Protein AF-A0A0C3D3W7-F1 (afdb_monomer_lite)

Organism: NCBI:txid1036808

Radius of gyration: 17.03 Å; chains: 1; bounding box: 57×28×37 Å

pLDDT: mean 84.12, std 14.68, range [43.72, 96.88]

Secondary structure (DSSP, 8-state):
-GGGT---SSPEEEEE--HHHHHHHT-GGG--S---EEEEE--GGG-GGGGGTS---HHHHHHHHHHTT-S------

Structure (mmCIF, N/CA/C/O backbone):
data_AF-A0A0C3D3W7-F1
#
_entry.id   AF-A0A0C3D3W7-F1
#
loop_
_atom_site.group_PDB
_atom_site.id
_atom_site.type_symbol
_atom_site.label_atom_id
_atom_site.label_alt_id
_atom_site.label_comp_id
_atom_site.label_asym_id
_atom_site.label_entity_id
_atom_site.label_seq_id
_atom_site.pdbx_PDB_ins_code
_atom_site.Cartn_x
_atom_site.Cartn_y
_atom_site.Cartn_z
_atom_site.occupancy
_atom_site.B_iso_or_equiv
_atom_site.auth_seq_id
_atom_site.auth_comp_id
_atom_site.auth_asym_id
_atom_site.auth_atom_id
_atom_site.pdbx_PDB_model_num
ATOM 1 N N . MET A 1 1 ? 8.103 -15.317 -18.328 1.00 54.97 1 MET A N 1
ATOM 2 C CA . MET A 1 1 ? 6.668 -15.669 -18.519 1.00 54.97 1 MET A CA 1
ATOM 3 C C . MET A 1 1 ? 6.311 -16.380 -19.839 1.00 54.97 1 MET A C 1
ATOM 5 O O . MET A 1 1 ? 5.153 -16.733 -20.018 1.00 54.97 1 MET A O 1
ATOM 9 N N . HIS A 1 2 ? 7.266 -16.698 -20.725 1.00 52.19 2 HIS A N 1
ATOM 10 C CA . HIS A 1 2 ? 6.995 -17.536 -21.910 1.00 52.19 2 HIS A CA 1
ATOM 11 C C . HIS A 1 2 ? 6.675 -19.011 -21.584 1.00 52.19 2 HIS A C 1
ATOM 13 O O . HIS A 1 2 ? 6.037 -19.676 -22.392 1.00 52.19 2 HIS A O 1
ATOM 19 N N . GLU A 1 3 ? 7.058 -19.515 -20.402 1.00 65.00 3 GLU A N 1
ATOM 20 C CA . GLU A 1 3 ? 6.807 -20.908 -19.984 1.00 65.00 3 GLU A CA 1
ATOM 21 C C . GLU A 1 3 ? 5.323 -21.277 -19.872 1.00 65.00 3 GLU A C 1
ATOM 23 O O . GLU A 1 3 ? 4.975 -22.436 -20.071 1.00 65.00 3 GLU A O 1
ATOM 28 N N . LEU A 1 4 ? 4.440 -20.314 -19.582 1.00 74.50 4 LEU A N 1
A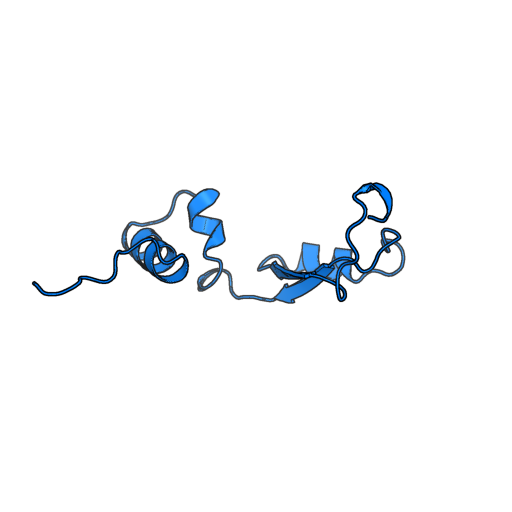TOM 29 C CA . LEU A 1 4 ? 3.004 -20.581 -19.441 1.00 74.50 4 LEU A CA 1
ATOM 30 C C . LEU A 1 4 ? 2.239 -20.428 -20.772 1.00 74.50 4 LEU A C 1
ATOM 32 O O . LEU A 1 4 ? 1.028 -20.615 -20.812 1.00 74.50 4 LEU A O 1
ATOM 36 N N . GLY A 1 5 ? 2.926 -20.069 -21.866 1.00 79.50 5 GLY A N 1
ATOM 37 C CA . GLY A 1 5 ? 2.306 -19.844 -23.178 1.00 79.50 5 GLY A CA 1
ATOM 38 C C . GLY A 1 5 ? 1.409 -18.601 -23.255 1.00 79.50 5 GLY A C 1
ATOM 39 O O . GLY A 1 5 ? 0.661 -18.449 -24.218 1.00 79.50 5 GLY A O 1
ATOM 40 N N . ILE A 1 6 ? 1.473 -17.710 -22.259 1.00 75.81 6 ILE A N 1
ATOM 41 C CA . ILE A 1 6 ? 0.640 -16.505 -22.173 1.00 75.81 6 ILE A CA 1
ATOM 42 C C . ILE A 1 6 ? 1.511 -15.273 -22.413 1.00 75.81 6 ILE A C 1
ATOM 44 O O . ILE A 1 6 ? 2.497 -15.052 -21.710 1.00 75.81 6 ILE A O 1
ATOM 48 N N . SER A 1 7 ? 1.136 -14.454 -23.394 1.00 72.62 7 SER A N 1
ATOM 49 C CA . SER A 1 7 ? 1.735 -13.135 -23.596 1.00 72.62 7 SER A CA 1
ATOM 50 C C . SER A 1 7 ? 0.961 -12.109 -22.774 1.00 72.62 7 SER A C 1
ATOM 52 O O . SER A 1 7 ? -0.250 -11.961 -22.949 1.00 72.62 7 SER A O 1
ATOM 54 N N . LEU A 1 8 ? 1.641 -11.418 -21.856 1.00 70.56 8 LEU A N 1
ATOM 55 C CA . LEU A 1 8 ? 1.049 -10.278 -21.163 1.00 70.56 8 LEU A CA 1
ATOM 56 C C . LEU A 1 8 ? 1.189 -9.015 -22.026 1.00 70.56 8 LEU A C 1
ATOM 58 O O . LEU A 1 8 ? 2.244 -8.807 -22.625 1.00 70.56 8 LEU A O 1
ATOM 62 N N . PRO A 1 9 ? 0.170 -8.136 -22.051 1.00 78.62 9 PRO A N 1
ATOM 63 C CA . PRO A 1 9 ? 0.179 -6.914 -22.860 1.00 78.62 9 PRO A CA 1
ATOM 64 C C . PRO A 1 9 ? 1.181 -5.850 -22.371 1.00 78.62 9 PRO A C 1
ATOM 66 O O . PRO A 1 9 ? 1.319 -4.808 -23.007 1.00 78.62 9 PRO A O 1
ATOM 69 N N . GLY A 1 10 ? 1.868 -6.085 -21.249 1.00 80.19 10 GLY A N 1
ATOM 70 C CA . GLY A 1 10 ? 2.841 -5.171 -20.658 1.00 80.19 10 GLY A CA 1
ATOM 71 C C . GLY A 1 10 ? 2.957 -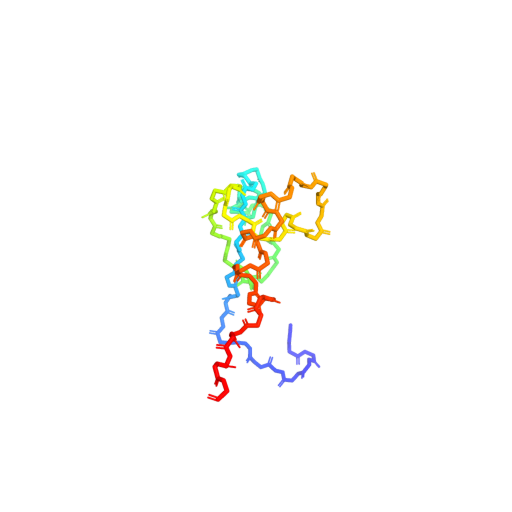5.334 -19.137 1.00 80.19 10 GLY A C 1
ATOM 72 O O . GLY A 1 10 ? 2.432 -6.307 -18.583 1.00 80.19 10 GLY A O 1
ATOM 73 N N . PRO A 1 11 ? 3.633 -4.390 -18.453 1.00 84.31 11 PRO A N 1
ATOM 74 C CA . PRO A 1 11 ? 3.712 -4.368 -16.998 1.00 84.31 11 PRO A CA 1
ATOM 75 C C . PRO A 1 11 ? 2.329 -4.324 -16.351 1.00 84.31 11 PRO A C 1
ATOM 77 O O . PRO A 1 11 ? 1.467 -3.538 -16.743 1.00 84.31 11 PRO A O 1
ATOM 80 N N . SER A 1 12 ? 2.145 -5.101 -15.290 1.00 86.44 12 SER A N 1
ATOM 81 C CA . SER A 1 12 ? 0.977 -4.994 -14.418 1.00 86.44 12 SER A CA 1
ATOM 82 C C . SER A 1 12 ? 1.122 -3.804 -13.469 1.00 86.44 12 SER A C 1
ATOM 84 O O . SER A 1 12 ? 2.168 -3.616 -12.849 1.00 86.44 12 SER A O 1
ATOM 86 N N . THR A 1 13 ? 0.072 -3.003 -13.307 1.00 90.75 13 THR A N 1
ATOM 87 C 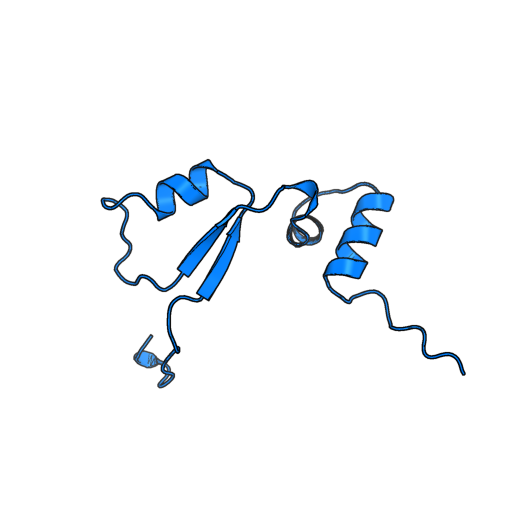CA . THR A 1 13 ? 0.056 -1.930 -12.303 1.00 90.75 13 THR A CA 1
ATOM 88 C C . THR A 1 13 ? 0.029 -2.518 -10.895 1.00 90.75 13 THR A C 1
ATOM 90 O O . THR A 1 13 ? -0.816 -3.358 -10.590 1.00 90.75 13 THR A O 1
ATOM 93 N N . LEU A 1 14 ? 0.918 -2.044 -10.022 1.00 92.06 14 LEU A N 1
ATOM 94 C CA . LEU A 1 14 ? 0.970 -2.427 -8.613 1.00 92.06 14 LEU A CA 1
ATOM 95 C C . LEU A 1 14 ? 0.803 -1.189 -7.729 1.00 92.06 14 LEU A C 1
ATOM 97 O O . LEU A 1 14 ? 1.637 -0.288 -7.756 1.00 92.06 14 LEU A O 1
ATOM 101 N N . PHE A 1 15 ? -0.259 -1.144 -6.929 1.00 95.00 15 PHE A N 1
ATOM 102 C CA . PHE A 1 15 ? -0.512 -0.042 -6.004 1.00 95.00 15 PHE A CA 1
ATOM 103 C C . PHE A 1 15 ? 0.203 -0.2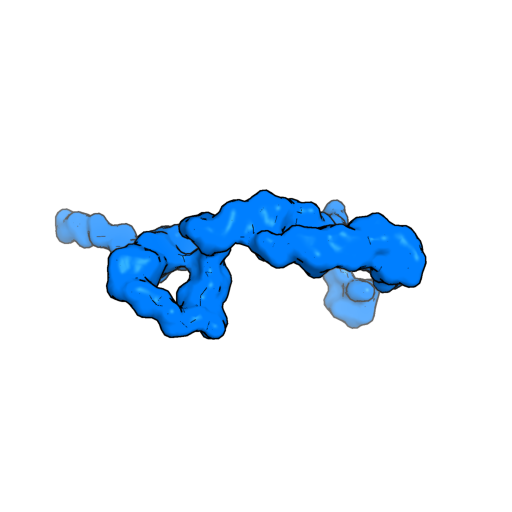60 -4.668 1.00 95.00 15 PHE A C 1
ATOM 105 O O . PHE A 1 15 ? 0.007 -1.284 -4.011 1.00 95.00 15 PHE A O 1
ATOM 112 N N . LEU A 1 16 ? 1.022 0.708 -4.260 1.00 95.00 16 LEU A N 1
ATOM 113 C CA . LEU A 1 16 ? 1.858 0.644 -3.062 1.00 95.00 16 LEU A CA 1
ATOM 114 C C . LEU A 1 16 ? 1.712 1.928 -2.247 1.00 95.00 16 LEU A C 1
ATOM 116 O O . LEU A 1 16 ? 1.779 3.019 -2.797 1.00 95.00 16 LEU A O 1
ATOM 120 N N . ASP A 1 17 ? 1.592 1.818 -0.930 1.00 95.06 17 ASP A N 1
ATOM 121 C CA . ASP A 1 17 ? 1.694 2.960 -0.012 1.00 95.06 17 ASP A CA 1
ATOM 122 C C . ASP A 1 17 ? 3.097 3.082 0.608 1.00 95.06 17 ASP A C 1
ATOM 124 O O . ASP A 1 17 ? 3.467 4.122 1.155 1.00 95.06 17 ASP A O 1
ATOM 128 N N . ASN A 1 18 ? 3.919 2.036 0.473 1.00 94.81 18 ASN A N 1
ATOM 129 C CA . ASN A 1 18 ? 5.289 2.026 0.953 1.00 94.81 18 ASN A CA 1
ATOM 130 C C . ASN A 1 18 ? 6.245 2.714 -0.034 1.00 94.81 18 ASN A C 1
ATOM 132 O O . ASN A 1 18 ? 6.703 2.131 -1.022 1.00 94.81 18 ASN A O 1
ATOM 136 N N . GLN A 1 19 ? 6.622 3.945 0.303 1.00 93.62 19 GLN A N 1
ATOM 137 C CA . GLN A 1 19 ? 7.522 4.754 -0.508 1.00 93.62 19 GLN A CA 1
ATOM 138 C C . GLN A 1 19 ? 8.923 4.142 -0.670 1.00 93.62 19 GLN A C 1
ATOM 140 O O . GLN A 1 19 ? 9.524 4.305 -1.733 1.00 93.62 19 GLN A O 1
ATOM 145 N N . SER A 1 20 ? 9.441 3.418 0.333 1.00 93.94 20 SER A N 1
ATOM 146 C CA . SER A 1 20 ? 10.760 2.782 0.218 1.00 93.94 20 SER A CA 1
ATOM 147 C C . SER A 1 20 ? 10.731 1.628 -0.783 1.00 93.94 20 SER A C 1
ATOM 149 O O . SER A 1 20 ? 11.624 1.534 -1.621 1.00 93.94 20 SER A O 1
ATOM 151 N N . ALA A 1 21 ? 9.666 0.822 -0.786 1.00 91.38 21 ALA A N 1
ATOM 152 C CA . ALA A 1 21 ? 9.473 -0.245 -1.767 1.00 91.38 21 ALA A CA 1
ATOM 153 C C . ALA A 1 21 ? 9.362 0.303 -3.200 1.00 91.38 21 ALA A C 1
ATOM 155 O O . ALA A 1 21 ? 9.969 -0.248 -4.117 1.00 91.38 21 ALA A O 1
ATOM 156 N N . ILE A 1 22 ? 8.658 1.426 -3.393 1.00 91.50 22 ILE A N 1
ATOM 157 C CA . ILE A 1 22 ? 8.582 2.108 -4.696 1.00 91.50 22 ILE A CA 1
ATOM 158 C C . ILE A 1 22 ? 9.969 2.581 -5.147 1.00 91.50 22 ILE A C 1
ATOM 160 O O . ILE A 1 22 ? 10.335 2.383 -6.305 1.00 91.50 22 ILE A O 1
ATOM 164 N N . SER A 1 23 ? 10.741 3.208 -4.256 1.00 89.88 23 SER A N 1
ATOM 165 C CA . SER A 1 23 ? 12.095 3.678 -4.575 1.00 89.88 23 SER A CA 1
ATOM 166 C C . SER A 1 23 ? 13.030 2.524 -4.928 1.00 89.88 23 SER A C 1
ATOM 168 O O . SER A 1 23 ? 13.781 2.625 -5.894 1.00 89.88 23 SER A O 1
ATOM 170 N N . MET A 1 24 ? 12.941 1.409 -4.198 1.00 89.31 24 MET A N 1
ATOM 171 C CA . MET A 1 24 ? 13.705 0.195 -4.493 1.00 89.31 24 MET A CA 1
ATOM 172 C C . MET A 1 24 ? 13.339 -0.390 -5.858 1.00 89.31 24 MET A C 1
ATOM 174 O O . MET A 1 24 ? 14.232 -0.711 -6.633 1.00 89.31 24 MET A O 1
ATOM 178 N N . ALA A 1 25 ? 12.047 -0.459 -6.192 1.00 85.75 25 ALA A N 1
ATOM 179 C CA . ALA A 1 25 ? 11.579 -0.957 -7.487 1.00 85.75 25 ALA A CA 1
ATOM 180 C C . ALA A 1 25 ? 12.005 -0.073 -8.675 1.00 85.75 25 ALA A C 1
ATOM 182 O O . ALA A 1 25 ? 12.098 -0.555 -9.799 1.00 85.75 25 ALA A O 1
ATOM 183 N N . LYS A 1 26 ? 12.256 1.220 -8.435 1.00 84.25 26 LYS A N 1
ATOM 184 C CA . LYS A 1 26 ? 12.747 2.174 -9.443 1.00 84.25 26 LYS A CA 1
ATOM 185 C C . LYS A 1 26 ? 14.273 2.262 -9.508 1.00 84.25 26 LYS A C 1
ATOM 187 O O . LYS A 1 26 ? 14.789 2.964 -10.375 1.00 84.25 26 LYS A O 1
ATOM 192 N N . ASN A 1 27 ? 14.994 1.611 -8.594 1.00 85.50 27 ASN A N 1
ATOM 193 C CA . ASN A 1 27 ? 16.448 1.642 -8.595 1.00 85.50 27 ASN A CA 1
ATOM 194 C C . ASN A 1 27 ? 16.979 0.772 -9.752 1.00 85.50 27 ASN A C 1
ATOM 196 O O . ASN A 1 27 ? 16.723 -0.434 -9.759 1.00 85.50 27 ASN A O 1
ATOM 200 N N . PRO A 1 28 ? 17.747 1.342 -10.700 1.00 79.50 28 PRO A N 1
ATOM 201 C CA . PRO A 1 28 ? 18.262 0.602 -11.846 1.00 79.50 28 PRO A CA 1
ATOM 202 C C . PRO A 1 28 ? 19.215 -0.541 -11.476 1.00 79.50 28 PRO A C 1
ATOM 204 O O . PRO A 1 28 ? 19.305 -1.509 -12.228 1.00 79.50 28 PRO A O 1
ATOM 207 N N . GLU A 1 29 ? 19.891 -0.481 -10.323 1.00 82.94 29 GLU A N 1
ATOM 208 C CA . GLU A 1 29 ? 20.737 -1.586 -9.841 1.00 82.94 29 GLU A CA 1
ATOM 209 C C . GLU A 1 29 ? 19.924 -2.778 -9.322 1.00 82.94 29 GLU A C 1
ATOM 211 O O . GLU A 1 29 ? 20.420 -3.901 -9.245 1.00 82.94 29 GLU A O 1
ATOM 216 N N . HIS A 1 30 ? 18.650 -2.546 -9.005 1.00 70.94 30 HIS A N 1
ATOM 217 C CA . HIS A 1 30 ? 17.692 -3.567 -8.597 1.00 70.94 30 HIS A CA 1
ATOM 218 C C . HIS A 1 30 ? 16.684 -3.882 -9.707 1.00 70.94 30 HIS A C 1
ATOM 220 O O . HIS A 1 30 ? 15.619 -4.427 -9.415 1.00 70.94 30 HIS A O 1
ATOM 226 N N . HIS A 1 31 ? 17.010 -3.577 -10.972 1.00 64.62 31 HIS A N 1
ATOM 227 C CA . HIS A 1 31 ? 16.250 -4.040 -12.132 1.00 64.62 31 HIS A CA 1
ATOM 228 C C . HIS A 1 31 ? 16.265 -5.576 -12.194 1.00 64.62 31 HIS A C 1
ATOM 230 O O . HIS A 1 31 ? 17.076 -6.198 -12.881 1.00 64.62 31 HIS A O 1
ATOM 236 N N . VAL A 1 32 ? 15.339 -6.203 -11.471 1.00 57.59 32 VAL A N 1
ATOM 237 C CA . VAL A 1 32 ? 14.934 -7.584 -11.724 1.00 57.59 32 VAL A CA 1
ATOM 238 C C . VAL A 1 32 ? 14.464 -7.627 -13.182 1.00 57.59 32 VAL A C 1
ATOM 240 O O . VAL A 1 32 ? 13.692 -6.772 -13.605 1.00 57.59 32 VAL A O 1
ATOM 243 N N . GLN A 1 33 ? 15.001 -8.570 -13.957 1.00 53.44 33 GLN A N 1
ATOM 244 C CA . GLN A 1 33 ? 15.115 -8.568 -15.427 1.00 53.44 33 GLN A CA 1
ATOM 245 C C . GLN A 1 33 ? 13.833 -8.418 -16.266 1.00 53.44 33 GLN A C 1
ATOM 247 O O . GLN A 1 33 ? 13.917 -8.405 -17.490 1.00 53.44 33 GLN A O 1
ATOM 252 N N . GLU A 1 34 ? 12.658 -8.246 -15.681 1.00 57.56 34 GLU A N 1
ATOM 253 C CA . GLU A 1 34 ? 11.448 -7.938 -16.434 1.00 57.56 34 GLU A CA 1
ATOM 254 C C . GLU A 1 34 ? 10.755 -6.756 -15.759 1.00 57.56 34 GLU A C 1
ATOM 256 O O . GLU A 1 34 ? 10.398 -6.818 -14.583 1.00 57.56 34 GLU A O 1
ATOM 261 N N . GLN A 1 35 ? 10.517 -5.685 -16.523 1.00 61.06 35 GLN A N 1
ATOM 262 C CA . GLN A 1 35 ? 9.576 -4.601 -16.204 1.00 61.06 35 GLN A CA 1
ATOM 263 C C . GLN A 1 35 ? 8.137 -5.149 -16.187 1.00 61.06 35 GLN A C 1
ATOM 265 O O . GLN A 1 35 ? 7.255 -4.666 -16.887 1.00 61.06 35 GLN A O 1
ATOM 270 N N . ALA A 1 36 ? 7.902 -6.214 -15.426 1.00 70.31 36 ALA A N 1
ATOM 271 C CA . ALA A 1 36 ? 6.630 -6.902 -15.309 1.00 70.31 36 ALA A CA 1
ATOM 272 C C . ALA A 1 36 ? 5.658 -6.133 -14.409 1.00 70.31 36 ALA A C 1
ATOM 274 O O . ALA A 1 36 ? 4.464 -6.426 -14.417 1.00 70.31 36 ALA A O 1
ATOM 275 N N . MET A 1 37 ? 6.144 -5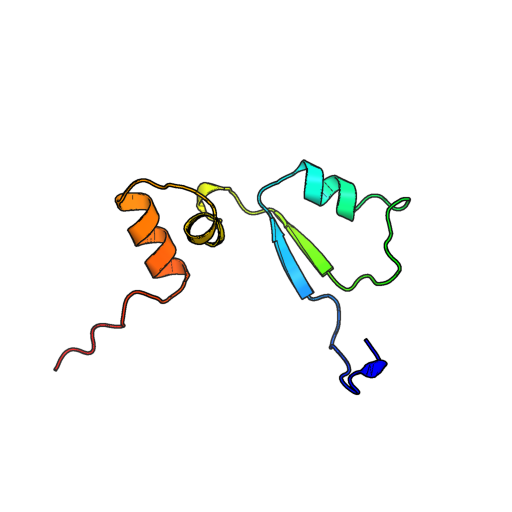.154 -13.636 1.00 78.88 37 MET A N 1
ATOM 276 C CA . MET A 1 37 ? 5.331 -4.389 -12.696 1.00 78.88 37 MET A CA 1
ATOM 277 C C . MET A 1 37 ? 5.612 -2.888 -12.785 1.00 78.88 37 MET A C 1
ATOM 279 O O . MET A 1 37 ? 6.763 -2.459 -12.816 1.00 78.88 37 MET A O 1
ATOM 283 N N . MET A 1 38 ? 4.546 -2.090 -12.776 1.00 88.75 38 MET A N 1
ATOM 284 C CA . MET A 1 38 ? 4.588 -0.632 -12.706 1.00 88.75 38 MET A CA 1
ATOM 285 C C . MET A 1 38 ? 4.064 -0.178 -11.333 1.00 88.75 38 MET A C 1
ATOM 287 O O . MET A 1 38 ? 2.849 -0.180 -11.119 1.00 88.75 38 MET A O 1
ATOM 291 N N . PRO A 1 39 ? 4.944 0.197 -10.387 1.00 91.12 39 PRO A N 1
ATOM 292 C CA . PRO A 1 39 ? 4.523 0.632 -9.062 1.00 91.12 39 PRO A CA 1
ATOM 293 C C . PRO A 1 39 ? 3.921 2.046 -9.094 1.00 91.12 39 PRO A C 1
ATOM 295 O O . PRO A 1 39 ? 4.562 2.994 -9.557 1.00 91.12 39 PRO A O 1
ATOM 298 N N . ILE A 1 40 ? 2.716 2.201 -8.543 1.00 93.50 40 ILE A N 1
ATOM 299 C CA . ILE A 1 40 ? 2.013 3.479 -8.371 1.00 93.50 40 ILE A CA 1
ATOM 300 C C . ILE A 1 40 ? 1.779 3.720 -6.881 1.00 93.50 40 ILE A C 1
ATOM 302 O O . ILE A 1 40 ? 1.298 2.838 -6.172 1.00 93.50 40 ILE A O 1
ATOM 306 N N . PHE A 1 41 ? 2.107 4.926 -6.414 1.00 96.38 41 PHE A N 1
ATOM 307 C CA . PHE A 1 41 ? 1.827 5.318 -5.038 1.00 96.38 41 PHE A CA 1
ATOM 308 C C . PHE A 1 41 ? 0.323 5.466 -4.797 1.00 96.38 41 PHE A C 1
ATOM 310 O O . PHE A 1 41 ? -0.360 6.114 -5.592 1.00 96.38 41 PHE A O 1
ATOM 317 N N . ILE A 1 42 ? -0.161 4.949 -3.668 1.00 96.88 42 ILE A N 1
ATOM 318 C CA . ILE A 1 42 ? -1.481 5.279 -3.127 1.00 96.88 42 ILE A CA 1
ATOM 319 C C . ILE A 1 42 ? -1.352 5.658 -1.649 1.00 96.88 42 ILE A C 1
ATOM 321 O O . ILE A 1 42 ? -0.537 5.067 -0.942 1.00 96.88 42 ILE A O 1
ATOM 325 N N . PRO A 1 43 ? -2.161 6.593 -1.132 1.00 96.25 43 PRO A N 1
ATOM 326 C CA . PRO A 1 43 ? -2.214 6.848 0.302 1.00 96.25 43 PRO A CA 1
ATOM 327 C C . PRO A 1 43 ? -2.608 5.586 1.080 1.00 96.25 43 PRO A C 1
ATOM 329 O O . PRO A 1 43 ? -3.511 4.866 0.659 1.00 96.25 43 PRO A O 1
ATOM 332 N N . THR A 1 44 ? -2.025 5.356 2.261 1.00 92.38 44 THR A N 1
ATOM 333 C CA . THR A 1 44 ? -2.392 4.230 3.149 1.00 92.38 44 THR A CA 1
ATOM 334 C C . THR A 1 44 ? -3.890 4.201 3.459 1.00 92.38 44 THR A C 1
ATOM 336 O O . THR A 1 44 ? -4.507 3.145 3.543 1.00 92.38 44 THR A O 1
ATOM 339 N N . THR A 1 45 ? -4.530 5.370 3.555 1.00 92.19 45 THR A N 1
ATOM 340 C CA . THR A 1 45 ? -5.984 5.468 3.737 1.00 92.19 45 THR A CA 1
ATOM 341 C C . THR A 1 45 ? -6.784 4.893 2.568 1.00 92.19 45 THR A C 1
ATOM 343 O O . THR A 1 45 ? -7.964 4.625 2.741 1.00 92.19 45 THR A O 1
ATOM 346 N N . GLN A 1 46 ? -6.180 4.670 1.407 1.00 95.19 46 GLN A N 1
ATOM 347 C CA . GLN A 1 46 ? -6.818 4.096 0.224 1.00 95.19 46 GLN A CA 1
ATOM 348 C C . GLN A 1 46 ? -6.296 2.687 -0.101 1.00 95.19 46 GLN A C 1
ATOM 350 O O . GLN A 1 46 ? -6.743 2.084 -1.075 1.00 95.19 46 GLN A O 1
ATOM 355 N N . GLN A 1 47 ? -5.384 2.131 0.708 1.00 96.56 47 GLN A N 1
ATOM 356 C CA . GLN A 1 47 ? -4.842 0.791 0.499 1.00 96.56 47 GLN A CA 1
ATOM 357 C C . GLN A 1 47 ? -5.779 -0.286 1.036 1.00 96.56 47 GLN A C 1
ATOM 359 O O . GLN A 1 47 ? -5.602 -0.791 2.138 1.00 96.56 47 GLN A O 1
ATOM 364 N N . ALA A 1 48 ? -6.769 -0.685 0.235 1.00 95.94 48 ALA A N 1
ATOM 365 C CA . ALA A 1 48 ? -7.737 -1.706 0.637 1.00 95.94 48 ALA A CA 1
ATOM 366 C C . ALA A 1 48 ? -7.094 -3.066 0.982 1.00 95.94 48 ALA A C 1
ATOM 368 O O . ALA A 1 48 ? -7.669 -3.830 1.758 1.00 95.94 48 ALA A O 1
ATOM 369 N N . ALA A 1 49 ? -5.885 -3.353 0.478 1.00 95.75 49 ALA A N 1
ATOM 370 C CA . ALA A 1 49 ? -5.118 -4.546 0.850 1.00 95.75 49 ALA A CA 1
ATOM 371 C C . ALA A 1 49 ? -4.734 -4.586 2.345 1.00 95.75 49 ALA A C 1
ATOM 373 O O . ALA A 1 49 ? -4.485 -5.664 2.891 1.00 95.75 49 ALA A O 1
ATOM 374 N N . ASP A 1 50 ? -4.750 -3.442 3.038 1.00 96.25 50 ASP A N 1
ATOM 375 C CA . ASP A 1 50 ? -4.568 -3.377 4.490 1.00 96.25 50 ASP A CA 1
ATOM 376 C C . ASP A 1 50 ? -5.627 -4.190 5.239 1.00 96.25 50 ASP A C 1
ATOM 378 O O . ASP A 1 50 ? -5.329 -4.742 6.298 1.00 96.25 50 ASP A O 1
ATOM 382 N N . LEU A 1 51 ? -6.836 -4.333 4.679 1.00 96.75 51 LEU A N 1
ATOM 383 C CA . LEU A 1 51 ? -7.886 -5.178 5.254 1.00 96.75 51 LEU A CA 1
ATOM 384 C C . LEU A 1 51 ? -7.422 -6.625 5.467 1.00 96.75 51 LEU A C 1
ATOM 386 O O . LEU A 1 51 ? -7.847 -7.273 6.419 1.00 96.75 51 LEU A O 1
ATOM 390 N N . LEU A 1 52 ? -6.558 -7.127 4.584 1.00 95.56 52 LEU A N 1
ATOM 391 C CA . LEU A 1 52 ? -6.093 -8.513 4.599 1.00 95.56 52 LEU A CA 1
ATOM 392 C C . LEU A 1 52 ? -4.838 -8.712 5.459 1.00 95.56 52 LEU A C 1
ATOM 394 O O . LEU A 1 52 ? -4.446 -9.849 5.708 1.00 95.56 52 LEU A O 1
ATOM 398 N N . THR A 1 53 ? -4.183 -7.630 5.886 1.00 95.12 53 THR A N 1
ATOM 399 C CA . THR A 1 53 ? -2.831 -7.684 6.470 1.00 95.12 53 THR A CA 1
ATOM 400 C C . THR A 1 53 ? -2.705 -6.993 7.825 1.00 95.12 53 THR A C 1
ATOM 402 O O . THR A 1 53 ? -1.710 -7.209 8.519 1.00 95.12 53 THR A O 1
ATOM 405 N N . LYS A 1 54 ? -3.689 -6.181 8.235 1.00 93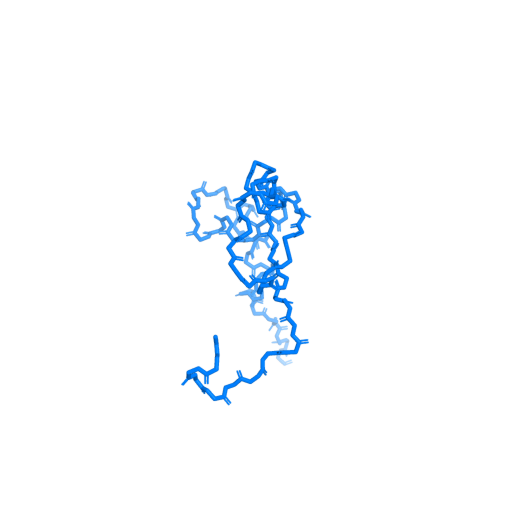.62 54 LYS A N 1
ATOM 406 C CA . LYS A 1 54 ? -3.630 -5.378 9.464 1.00 93.62 54 LYS A CA 1
ATOM 407 C C . LYS A 1 54 ? -4.902 -5.532 10.308 1.00 93.62 54 LYS A C 1
ATOM 409 O O . LYS A 1 54 ? -5.999 -5.643 9.761 1.00 93.62 54 LYS A O 1
ATOM 414 N N . PRO A 1 55 ? -4.800 -5.458 11.648 1.00 94.31 55 PRO A N 1
ATOM 415 C CA . PRO A 1 55 ? -5.964 -5.254 12.500 1.00 94.31 55 PRO A CA 1
ATOM 416 C C . PRO A 1 55 ? -6.440 -3.799 12.370 1.00 94.31 55 PRO A C 1
ATOM 418 O O . PRO A 1 55 ? -5.757 -2.867 12.794 1.00 94.31 55 PRO A O 1
ATOM 421 N N . LEU A 1 56 ? -7.608 -3.597 11.761 1.00 95.56 56 LEU A N 1
ATOM 422 C CA . LEU A 1 56 ? -8.183 -2.275 11.498 1.00 95.56 56 LEU A CA 1
ATOM 423 C C . LEU A 1 56 ? -9.402 -1.998 12.385 1.00 95.56 56 LEU A C 1
ATOM 425 O O . LEU A 1 56 ? -10.068 -2.910 12.873 1.00 95.56 56 LEU A O 1
ATOM 429 N N . THR A 1 57 ? -9.737 -0.718 12.558 1.00 96.88 57 THR A N 1
ATOM 430 C CA . THR A 1 57 ? -10.986 -0.320 13.219 1.00 96.88 57 THR A CA 1
ATOM 431 C C . THR A 1 57 ? -12.195 -0.670 12.347 1.00 96.88 57 THR A C 1
ATOM 433 O O . THR A 1 57 ? -12.122 -0.652 11.117 1.00 96.88 57 THR A O 1
ATOM 436 N N . THR A 1 58 ? -13.348 -0.932 12.968 1.00 96.62 58 THR A N 1
ATOM 437 C CA . THR A 1 58 ? -14.593 -1.278 12.257 1.00 96.62 58 THR A CA 1
ATOM 438 C C . THR A 1 58 ? -14.978 -0.298 11.139 1.00 96.62 58 THR A C 1
ATOM 440 O O . THR A 1 58 ? -15.373 -0.770 10.071 1.00 96.62 58 THR A O 1
ATOM 443 N N . PRO A 1 59 ? -14.864 1.039 11.306 1.00 96.12 59 PRO A N 1
ATOM 444 C CA . PRO A 1 59 ? -15.130 1.971 10.210 1.00 96.12 59 PRO A CA 1
ATOM 445 C C . PRO A 1 59 ? -14.241 1.709 8.991 1.00 96.12 59 PRO A C 1
ATOM 447 O O . PRO A 1 59 ? -14.738 1.675 7.868 1.00 96.12 59 PRO A O 1
ATOM 450 N N . LYS A 1 60 ? -12.950 1.439 9.218 1.00 95.94 60 LYS A N 1
ATOM 451 C CA . LYS A 1 60 ? -11.984 1.206 8.144 1.00 95.94 60 LYS A CA 1
ATOM 452 C C . LYS A 1 60 ? -12.180 -0.145 7.463 1.00 95.94 60 LYS A C 1
ATOM 454 O O . LYS A 1 60 ? -12.083 -0.234 6.244 1.00 95.94 60 LYS A O 1
ATOM 459 N N . VAL A 1 61 ? -12.550 -1.168 8.236 1.00 95.88 61 VAL A N 1
ATOM 460 C CA . VAL A 1 61 ? -12.964 -2.472 7.699 1.00 95.88 61 VAL A CA 1
ATOM 461 C C . VAL A 1 61 ? -14.137 -2.314 6.730 1.00 95.88 61 VAL A C 1
ATOM 463 O O . VAL A 1 61 ? -14.084 -2.835 5.621 1.00 95.88 61 VAL A O 1
ATOM 466 N N . ARG A 1 62 ? -15.182 -1.563 7.108 1.00 95.50 62 ARG A N 1
ATOM 467 C CA . ARG A 1 62 ? -16.359 -1.348 6.245 1.00 95.50 62 ARG A CA 1
ATOM 468 C C . ARG A 1 62 ? -16.010 -0.613 4.955 1.00 95.50 62 ARG A C 1
ATOM 470 O O . ARG A 1 62 ? -16.461 -1.029 3.893 1.00 95.50 62 ARG A O 1
ATOM 477 N N . GLU A 1 63 ? -15.211 0.444 5.053 1.00 95.69 63 GLU A N 1
ATOM 478 C CA . GLU A 1 63 ? -14.731 1.208 3.897 1.00 95.69 63 GLU A CA 1
ATOM 479 C C . GLU A 1 63 ? -13.951 0.311 2.924 1.00 95.69 63 GLU A C 1
ATOM 481 O O . GLU A 1 63 ? -14.263 0.260 1.737 1.00 95.69 63 GLU A O 1
ATOM 486 N N . PHE A 1 64 ? -12.995 -0.475 3.421 1.00 96.56 64 PHE A N 1
ATOM 487 C CA . PHE A 1 64 ? -12.211 -1.366 2.565 1.00 96.56 64 PHE A CA 1
ATOM 488 C C . PHE A 1 64 ? -13.023 -2.536 2.003 1.00 96.56 64 PHE A C 1
ATOM 490 O O . PHE A 1 64 ? -12.818 -2.904 0.848 1.00 96.56 64 PHE A O 1
ATOM 497 N N . CYS A 1 65 ? -14.012 -3.061 2.733 1.00 95.50 65 CYS A N 1
ATOM 498 C CA . CYS A 1 65 ? -14.970 -4.010 2.162 1.00 95.50 65 CYS A CA 1
ATOM 499 C C . CYS A 1 65 ? -15.751 -3.407 0.983 1.00 95.50 65 CYS A C 1
ATOM 501 O O . CYS A 1 65 ? -15.992 -4.108 0.002 1.00 95.50 65 CYS A O 1
ATOM 503 N N . GLN A 1 66 ? -16.134 -2.126 1.046 1.00 95.06 66 GLN A N 1
ATOM 504 C CA . GLN A 1 66 ? -16.791 -1.443 -0.076 1.00 95.06 66 GLN A CA 1
ATOM 505 C C . GLN A 1 66 ? -15.838 -1.285 -1.264 1.00 95.06 66 GLN A C 1
ATOM 507 O O . GLN A 1 66 ? -16.217 -1.600 -2.388 1.00 95.06 66 GLN A O 1
ATOM 512 N N . MET A 1 67 ? -14.591 -0.869 -1.016 1.00 94.00 67 MET A N 1
ATOM 513 C CA . MET A 1 67 ? -13.570 -0.729 -2.064 1.00 94.00 67 MET A CA 1
ATOM 514 C C . MET A 1 67 ? -13.261 -2.053 -2.776 1.00 94.00 67 MET A C 1
ATOM 516 O O . MET A 1 67 ? -12.991 -2.053 -3.973 1.00 94.00 67 MET A O 1
ATOM 520 N N . LEU A 1 68 ? -13.328 -3.177 -2.057 1.00 94.44 68 LEU A N 1
ATOM 521 C CA . LEU A 1 68 ? -13.125 -4.521 -2.608 1.00 94.44 68 LEU A CA 1
ATOM 522 C C . LEU A 1 68 ? -14.395 -5.136 -3.223 1.00 94.44 68 LEU A C 1
ATOM 524 O O . LEU A 1 68 ? -14.347 -6.270 -3.692 1.00 94.44 68 LEU A O 1
ATOM 528 N N . GLY A 1 69 ? -15.534 -4.433 -3.203 1.00 94.44 69 GLY A N 1
ATOM 529 C CA . GLY A 1 69 ? -16.803 -4.956 -3.721 1.00 94.44 69 GLY A CA 1
ATOM 530 C C . GLY A 1 69 ? -17.397 -6.102 -2.891 1.00 94.44 69 GLY A C 1
ATOM 531 O O . GLY A 1 69 ? -18.213 -6.868 -3.393 1.00 94.44 69 GLY A O 1
ATOM 532 N N . LEU A 1 70 ? -17.000 -6.234 -1.621 1.00 92.44 70 LEU A N 1
ATOM 533 C CA . LEU A 1 70 ? -17.474 -7.286 -0.711 1.00 92.44 70 LEU A CA 1
ATOM 534 C C . LEU A 1 70 ? -18.827 -6.955 -0.070 1.00 92.44 70 LEU A C 1
ATOM 536 O O . LEU A 1 70 ? -19.464 -7.817 0.532 1.00 92.44 70 LEU A O 1
ATOM 540 N N . VAL A 1 71 ? -19.264 -5.699 -0.168 1.00 87.31 71 VAL A N 1
ATOM 541 C CA . VAL A 1 71 ? -20.609 -5.300 0.243 1.00 87.31 71 VAL A CA 1
ATOM 542 C C . VAL A 1 71 ? -21.527 -5.530 -0.949 1.00 87.31 71 VAL A C 1
ATOM 544 O O . VAL A 1 71 ? -21.383 -4.864 -1.971 1.00 87.31 71 VAL A O 1
ATOM 547 N N . GLY A 1 72 ? -22.441 -6.497 -0.827 1.00 73.06 72 GLY A N 1
ATOM 548 C CA . GLY A 1 72 ? -23.394 -6.812 -1.887 1.00 73.06 72 GLY A CA 1
ATOM 549 C C . GLY A 1 72 ? -24.137 -5.557 -2.335 1.00 73.06 72 GLY A C 1
ATOM 550 O O . GLY A 1 72 ? -24.596 -4.771 -1.501 1.00 73.06 72 GLY A O 1
ATOM 551 N N . SER A 1 73 ? -24.267 -5.371 -3.649 1.00 63.03 73 SER A N 1
ATOM 552 C CA . SER A 1 73 ? -25.290 -4.491 -4.195 1.00 63.03 73 SER A CA 1
ATOM 553 C C . SER A 1 73 ? -26.610 -4.979 -3.618 1.00 63.03 73 SER A C 1
ATOM 555 O O . SER A 1 73 ? -27.057 -6.083 -3.920 1.00 63.03 73 SER A O 1
ATOM 557 N N . GLY A 1 74 ? -27.198 -4.203 -2.710 1.00 56.41 74 GLY A N 1
ATOM 558 C CA . GLY A 1 74 ? -28.555 -4.447 -2.259 1.00 56.41 74 GLY A CA 1
ATOM 559 C C . GLY A 1 74 ? -29.460 -4.333 -3.474 1.00 56.41 74 GLY A C 1
ATOM 560 O O . GLY A 1 74 ? -29.909 -3.241 -3.804 1.00 56.41 74 GLY A O 1
ATOM 561 N N . GLY A 1 75 ? -29.669 -5.448 -4.174 1.00 51.38 75 GLY A N 1
ATOM 562 C CA . GLY A 1 75 ? -30.792 -5.618 -5.066 1.00 51.38 75 GLY A CA 1
ATOM 563 C C . GLY A 1 75 ? -32.024 -5.462 -4.196 1.00 51.38 75 GLY A C 1
ATOM 564 O O . GLY A 1 75 ? -32.366 -6.360 -3.428 1.00 51.38 75 GLY A O 1
ATOM 565 N N . SER A 1 76 ? -32.620 -4.274 -4.243 1.00 50.00 76 SER A N 1
ATOM 566 C CA . SER A 1 76 ? -34.012 -4.081 -3.871 1.00 50.00 76 SER A CA 1
ATOM 567 C C . SER A 1 76 ? -34.833 -5.170 -4.560 1.00 50.00 76 SER A C 1
ATOM 569 O O . SER A 1 76 ? -34.600 -5.460 -5.734 1.00 50.00 76 SER A O 1
ATOM 571 N N . GLN A 1 77 ? -35.721 -5.772 -3.772 1.00 43.72 77 GLN A N 1
ATOM 572 C CA . GLN A 1 77 ? -36.708 -6.779 -4.158 1.00 43.72 77 GLN A CA 1
ATOM 573 C C . GLN A 1 77 ? -37.505 -6.384 -5.402 1.00 43.72 77 GLN A C 1
ATOM 575 O O . GLN A 1 77 ? -37.737 -5.165 -5.585 1.00 43.72 77 GLN A O 1
#

Sequence (77 aa):
MHELGISLPGPSTLFLDNQSAISMAKNPEHHVQEQAMMPIFIPTTQQAADLLTKPLTTPKVREFCQMLGLVGSGGSQ

Foldseek 3Di:
DVVVVDDDPAADEDEDQDPVVQVLCPDPVNPPPGSNYDYDYDHPLLPLCCLVVDDDDPVSVVVSCVVVCVPDPPPDD